Protein AF-A0A9D9M9C5-F1 (afdb_monomer_lite)

Radius of gyration: 15.9 Å; chains: 1; bounding box: 35×31×42 Å

Secondary structure (DSSP, 8-state):
--TTTTS---S-EEEEE-TT--TT-EEEEEETTEEPPEEEEEEE-HHHIIIIIHHHHTTT----SS---EEEEEEEEE-SSSSS-EEEEEE-TT--EEEEEE-SSPPPP-TTS----

Structure (mmCIF, N/CA/C/O backbone):
data_AF-A0A9D9M9C5-F1
#
_entry.id   AF-A0A9D9M9C5-F1
#
loop_
_atom_site.group_PDB
_atom_site.id
_atom_site.type_symbol
_atom_site.label_atom_id
_atom_site.label_alt_id
_atom_site.label_comp_id
_atom_site.label_asym_id
_atom_site.label_entity_id
_atom_site.label_seq_id
_atom_site.pdbx_PDB_ins_code
_atom_site.Cartn_x
_atom_site.Cartn_y
_atom_site.Cartn_z
_atom_site.occupancy
_atom_site.B_iso_or_equiv
_atom_site.auth_seq_id
_atom_site.auth_comp_id
_atom_site.auth_asym_id
_atom_site.auth_atom_id
_atom_site.pdbx_PDB_model_num
ATOM 1 N N . TYR A 1 1 ? 3.179 1.483 -20.824 1.00 68.44 1 TYR A N 1
ATOM 2 C CA . TYR A 1 1 ? 4.377 2.123 -20.245 1.00 68.44 1 TYR A CA 1
ATOM 3 C C . TYR A 1 1 ? 4.127 2.695 -18.852 1.00 68.44 1 TYR A C 1
ATOM 5 O O . TYR A 1 1 ? 4.979 2.501 -17.995 1.00 68.44 1 TYR A O 1
ATOM 13 N N . VAL A 1 2 ? 2.978 3.351 -18.610 1.00 73.25 2 VAL A N 1
ATOM 14 C CA . VAL A 1 2 ? 2.611 3.908 -17.286 1.00 73.25 2 VAL A CA 1
ATOM 15 C C . VAL A 1 2 ? 1.423 3.210 -16.601 1.00 73.25 2 VAL A C 1
ATOM 17 O O . VAL A 1 2 ? 1.003 3.624 -15.533 1.00 73.25 2 VAL A O 1
ATOM 20 N N . HIS A 1 3 ? 0.909 2.124 -17.191 1.00 83.06 3 HIS A N 1
ATOM 21 C CA . HIS A 1 3 ? -0.019 1.172 -16.558 1.00 83.06 3 HIS A CA 1
ATOM 22 C C . HIS A 1 3 ? -1.288 1.782 -15.919 1.00 83.06 3 HIS A C 1
ATOM 24 O O . HIS A 1 3 ? -1.791 1.255 -14.933 1.00 83.06 3 HIS A O 1
ATOM 30 N N . GLY A 1 4 ? -1.829 2.863 -16.497 1.00 84.44 4 GLY A N 1
ATOM 31 C CA . GLY A 1 4 ? -3.063 3.514 -16.038 1.00 84.44 4 GLY A CA 1
ATOM 32 C C . GLY A 1 4 ? -2.856 4.622 -15.001 1.00 84.44 4 GLY A C 1
ATOM 33 O O . GLY A 1 4 ? -3.827 5.262 -14.601 1.00 84.44 4 GLY A O 1
ATOM 34 N N . TYR A 1 5 ? -1.612 4.886 -14.582 1.00 86.25 5 TYR A N 1
ATOM 35 C CA . TYR A 1 5 ? -1.282 5.990 -13.670 1.00 86.25 5 TYR A CA 1
ATOM 36 C C . TYR A 1 5 ? -1.261 7.372 -14.341 1.00 86.25 5 TYR A C 1
ATOM 38 O O . TYR A 1 5 ? -1.045 8.380 -13.675 1.00 86.25 5 TYR A O 1
ATOM 46 N N . ASP A 1 6 ? -1.512 7.429 -15.646 1.00 84.94 6 ASP A N 1
ATOM 47 C CA . ASP A 1 6 ? -1.789 8.647 -16.408 1.00 84.94 6 ASP A CA 1
ATOM 48 C C . ASP A 1 6 ? -3.205 9.199 -16.181 1.00 84.94 6 ASP A C 1
ATOM 50 O O . ASP A 1 6 ? -3.489 10.340 -16.545 1.00 84.94 6 ASP A O 1
ATOM 54 N N . VAL A 1 7 ? -4.091 8.424 -15.547 1.00 88.25 7 VAL A N 1
ATOM 55 C CA . VAL A 1 7 ? -5.469 8.833 -15.266 1.00 88.25 7 VAL A CA 1
ATOM 56 C C . VAL A 1 7 ? -5.596 9.326 -13.826 1.00 88.25 7 VAL A C 1
ATOM 58 O O . VAL A 1 7 ? -5.340 8.593 -12.868 1.00 88.25 7 VAL A O 1
ATOM 61 N N . GLN A 1 8 ? -6.047 10.571 -13.658 1.00 85.75 8 GLN A N 1
ATOM 62 C CA . GLN A 1 8 ? -6.332 11.127 -12.337 1.00 85.75 8 GLN A CA 1
ATOM 63 C C . GLN A 1 8 ? -7.484 10.372 -11.663 1.00 85.75 8 GLN A C 1
ATOM 65 O O . GLN A 1 8 ? -8.538 10.147 -12.257 1.00 85.75 8 GLN A O 1
ATOM 70 N N . ARG A 1 9 ? -7.302 10.039 -10.384 1.00 87.00 9 ARG A N 1
ATOM 71 C CA . ARG A 1 9 ? -8.326 9.410 -9.545 1.00 87.00 9 ARG A CA 1
ATOM 72 C C . ARG A 1 9 ? -8.923 10.397 -8.547 1.00 87.00 9 ARG A C 1
ATOM 74 O O . ARG A 1 9 ? -8.238 11.300 -8.071 1.00 87.00 9 ARG A O 1
ATOM 81 N N . SER A 1 10 ? -10.190 10.183 -8.199 1.00 89.31 10 SER A N 1
ATOM 82 C CA . SER A 1 10 ? -10.957 10.978 -7.224 1.00 89.31 10 SER A CA 1
ATOM 83 C C . SER A 1 10 ? -11.563 10.130 -6.098 1.00 89.31 10 SER A C 1
ATOM 85 O O . SER A 1 10 ? -12.343 10.629 -5.292 1.00 89.31 10 SER A O 1
ATOM 87 N N . ASP A 1 11 ? -11.194 8.850 -6.013 1.00 92.50 11 ASP A N 1
ATOM 88 C CA . ASP A 1 11 ? -11.783 7.859 -5.108 1.00 92.50 11 ASP A CA 1
ATOM 89 C C . ASP A 1 11 ? -11.035 7.707 -3.770 1.00 92.50 11 ASP A C 1
ATOM 91 O O . ASP A 1 11 ? -11.231 6.729 -3.055 1.00 92.50 11 ASP A O 1
ATOM 95 N N . ASN A 1 12 ? -10.188 8.683 -3.416 1.00 92.56 12 ASN A N 1
ATOM 96 C CA . ASN A 1 12 ? -9.459 8.769 -2.142 1.00 92.56 12 ASN A CA 1
ATOM 97 C C . ASN A 1 12 ? -8.653 7.520 -1.759 1.00 92.56 12 ASN A C 1
ATOM 99 O O . ASN A 1 12 ? -8.380 7.305 -0.578 1.00 92.56 12 ASN A O 1
ATOM 103 N N . LYS A 1 13 ? -8.234 6.712 -2.732 1.00 92.75 13 LYS A N 1
ATOM 104 C CA . LYS A 1 13 ? -7.452 5.515 -2.441 1.00 92.75 13 LYS A CA 1
ATOM 105 C C . LYS A 1 13 ? -5.978 5.821 -2.219 1.00 92.75 13 LYS A C 1
ATOM 107 O O . LYS A 1 13 ? -5.402 6.687 -2.877 1.00 92.75 13 LYS A O 1
ATOM 112 N N . LEU A 1 14 ? -5.374 5.068 -1.307 1.00 92.94 14 LEU A N 1
ATOM 113 C CA . LEU A 1 14 ? -3.927 4.953 -1.187 1.00 92.94 14 LEU A CA 1
ATOM 114 C C . LEU A 1 14 ? -3.502 3.613 -1.777 1.00 92.94 14 LEU A C 1
ATOM 116 O O . LEU A 1 14 ? -4.161 2.598 -1.546 1.00 92.94 14 LEU A O 1
ATOM 120 N N . LEU A 1 15 ? -2.390 3.622 -2.500 1.00 94.06 15 LEU A N 1
ATOM 121 C CA . LEU A 1 15 ? -1.703 2.413 -2.924 1.00 94.06 15 LEU A CA 1
ATOM 122 C C . LEU A 1 15 ? -0.519 2.189 -1.985 1.00 94.06 15 LEU A C 1
ATOM 124 O O . LEU A 1 15 ? 0.355 3.046 -1.884 1.00 94.06 15 LEU A O 1
ATOM 128 N N . VAL A 1 16 ? -0.512 1.057 -1.293 1.00 95.31 16 VAL A N 1
ATOM 129 C CA . VAL A 1 16 ? 0.546 0.667 -0.360 1.00 95.31 16 VAL A CA 1
ATOM 130 C C . VAL A 1 16 ? 1.360 -0.445 -1.002 1.00 95.31 16 VAL A C 1
ATOM 132 O O . VAL A 1 16 ? 0.803 -1.481 -1.366 1.00 95.31 16 VAL A O 1
ATOM 135 N N . ASN A 1 17 ? 2.668 -0.229 -1.130 1.00 94.62 17 ASN A N 1
ATOM 136 C CA . ASN A 1 17 ? 3.622 -1.261 -1.519 1.00 94.62 17 ASN A CA 1
ATOM 137 C C . ASN A 1 17 ? 4.225 -1.888 -0.256 1.00 94.62 17 ASN A C 1
ATOM 139 O O . ASN A 1 17 ? 4.835 -1.184 0.546 1.00 94.62 17 ASN A O 1
ATOM 143 N N . VAL A 1 18 ? 4.035 -3.197 -0.074 1.00 95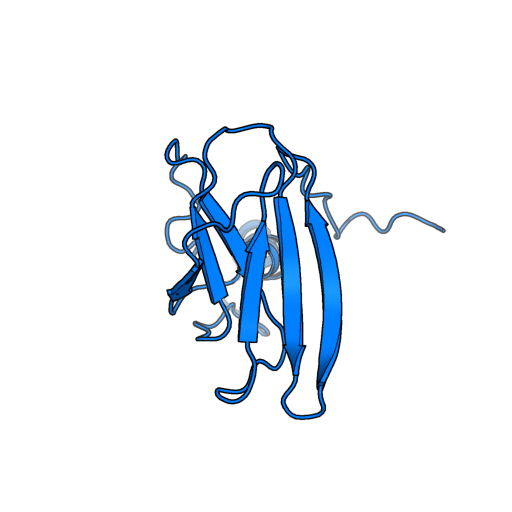.62 18 VAL A N 1
ATOM 144 C CA . VAL A 1 18 ? 4.635 -3.961 1.026 1.00 95.62 18 VAL A CA 1
ATOM 145 C C . VAL A 1 18 ? 5.736 -4.840 0.446 1.00 95.62 18 VAL A C 1
ATOM 147 O O . VAL A 1 18 ? 5.486 -5.956 0.002 1.00 95.62 18 VAL A O 1
ATOM 150 N N . PHE A 1 19 ? 6.961 -4.324 0.406 1.00 90.38 19 PHE A N 1
ATOM 151 C CA . PHE A 1 19 ? 8.089 -5.060 -0.158 1.00 90.38 19 PHE A CA 1
ATOM 152 C C . PHE A 1 19 ? 8.296 -6.405 0.559 1.00 90.38 19 PHE A C 1
ATOM 154 O O . PHE A 1 19 ? 8.216 -6.467 1.784 1.00 90.38 19 PHE A O 1
ATOM 161 N N . ASP A 1 20 ? 8.566 -7.458 -0.218 1.00 91.19 20 ASP A N 1
ATOM 162 C CA . ASP A 1 20 ? 8.753 -8.838 0.263 1.00 91.19 20 ASP A CA 1
ATOM 163 C C . ASP A 1 20 ? 7.547 -9.418 1.033 1.00 91.19 20 ASP A C 1
ATOM 165 O O . ASP A 1 20 ? 7.690 -10.280 1.896 1.00 91.19 20 ASP A O 1
ATOM 169 N N . TYR A 1 21 ? 6.337 -8.933 0.728 1.00 95.50 21 TYR A N 1
ATOM 170 C CA . TYR A 1 21 ? 5.108 -9.460 1.318 1.00 95.50 21 TYR A CA 1
ATOM 171 C C . TYR A 1 21 ? 4.978 -10.977 1.130 1.00 95.50 21 TYR A C 1
ATOM 173 O O . TYR A 1 21 ? 5.108 -11.495 0.018 1.00 95.50 21 TYR A O 1
ATOM 181 N N . ASP A 1 22 ? 4.584 -11.642 2.212 1.00 93.50 22 ASP A N 1
ATOM 182 C CA . ASP A 1 22 ? 4.208 -13.050 2.257 1.00 93.50 22 ASP A CA 1
ATOM 183 C C . ASP A 1 22 ? 2.749 -13.197 2.718 1.00 93.50 22 ASP A C 1
ATOM 185 O O . ASP A 1 22 ? 2.234 -12.375 3.479 1.00 93.50 22 ASP A O 1
ATOM 189 N N . ASP A 1 23 ? 2.073 -14.261 2.281 1.00 94.06 23 ASP A N 1
ATOM 190 C CA . ASP A 1 23 ? 0.650 -14.492 2.566 1.00 94.06 23 ASP A CA 1
ATOM 191 C C . ASP A 1 23 ? 0.337 -14.622 4.070 1.00 94.06 23 ASP A C 1
ATOM 193 O O . ASP A 1 23 ? -0.801 -14.399 4.489 1.00 94.06 23 ASP A O 1
ATOM 197 N N . GLY A 1 24 ? 1.336 -14.943 4.901 1.00 95.19 24 GLY A N 1
ATOM 198 C CA . GLY A 1 24 ? 1.214 -14.955 6.358 1.00 95.19 24 GLY A CA 1
ATOM 199 C C . GLY A 1 24 ? 1.174 -13.565 7.006 1.00 95.19 24 GLY A C 1
ATOM 200 O O . GLY A 1 24 ? 0.945 -13.469 8.213 1.00 95.19 24 GLY A O 1
ATOM 201 N N . TRP A 1 25 ? 1.407 -12.491 6.248 1.00 97.62 25 TRP A N 1
ATOM 202 C CA . TRP A 1 25 ? 1.470 -11.126 6.768 1.00 97.62 25 TRP A CA 1
ATOM 203 C C . TRP A 1 25 ? 0.094 -10.460 6.759 1.00 97.62 25 TRP A C 1
ATOM 205 O O . TRP A 1 25 ? -0.733 -10.671 5.867 1.00 97.62 25 TRP A O 1
ATOM 215 N N . THR A 1 26 ? -0.141 -9.576 7.729 1.00 97.81 26 THR A N 1
ATOM 216 C CA . THR A 1 26 ? -1.390 -8.805 7.819 1.00 97.81 26 THR A CA 1
ATOM 217 C C . THR A 1 26 ? -1.151 -7.332 7.541 1.00 97.81 26 THR A C 1
ATOM 219 O O . THR A 1 26 ? -0.226 -6.750 8.100 1.00 97.81 26 THR A O 1
ATOM 222 N N . VAL A 1 27 ? -2.025 -6.715 6.745 1.00 98.19 27 VAL A N 1
ATOM 223 C CA . VAL A 1 27 ? -1.998 -5.276 6.454 1.00 98.19 27 VAL A CA 1
ATOM 224 C C . VAL A 1 27 ? -3.271 -4.636 6.993 1.00 98.19 27 VAL A C 1
ATOM 226 O O . VAL A 1 27 ? -4.382 -5.043 6.648 1.00 98.19 27 VAL A O 1
ATOM 229 N N . LYS A 1 28 ? -3.115 -3.630 7.850 1.00 98.31 28 LYS A N 1
ATOM 230 C CA . LYS A 1 28 ? -4.212 -2.853 8.433 1.00 98.31 28 LYS A CA 1
ATOM 231 C C . LYS A 1 28 ? -4.001 -1.378 8.149 1.00 98.31 28 LYS A C 1
ATOM 233 O O . LYS A 1 28 ? -2.871 -0.906 8.121 1.00 98.31 28 LYS A O 1
ATOM 238 N N . ALA A 1 29 ? -5.096 -0.649 7.981 1.00 98.25 29 ALA A N 1
ATOM 239 C CA . ALA A 1 29 ? -5.070 0.796 7.832 1.00 98.25 29 ALA A CA 1
ATOM 240 C C . ALA A 1 29 ? -6.127 1.440 8.726 1.00 98.25 29 ALA A C 1
ATOM 242 O O . ALA A 1 29 ? -7.236 0.917 8.861 1.00 98.25 29 ALA A O 1
ATOM 243 N N . VAL A 1 30 ? -5.775 2.567 9.337 1.00 98.12 30 VAL A N 1
ATOM 244 C CA . VAL A 1 30 ? -6.620 3.315 10.266 1.00 98.12 30 VAL A CA 1
ATOM 245 C C . VAL A 1 30 ? -6.609 4.793 9.897 1.00 98.12 30 VAL A C 1
ATOM 247 O O . VAL A 1 30 ? -5.563 5.368 9.612 1.00 98.12 30 VAL A O 1
ATOM 250 N N . GLU A 1 31 ? -7.778 5.419 9.951 1.00 97.62 31 GLU A N 1
ATOM 251 C CA . GLU A 1 31 ? -7.970 6.852 9.743 1.00 97.62 31 GLU A CA 1
ATOM 252 C C . GLU A 1 31 ? -8.864 7.402 10.853 1.00 97.62 31 GLU A C 1
ATOM 254 O O . GLU A 1 31 ? -9.997 6.951 11.036 1.00 97.62 31 GLU A O 1
ATOM 259 N N . GLY A 1 32 ? -8.341 8.341 11.648 1.00 94.44 32 GLY A N 1
ATOM 260 C CA . GLY A 1 32 ? -9.080 8.914 12.780 1.00 94.44 32 GLY A CA 1
ATOM 261 C C . GLY A 1 32 ? -9.615 7.861 13.763 1.00 94.44 32 GLY A C 1
ATOM 262 O O . GLY A 1 32 ? -10.735 7.986 14.247 1.00 94.44 32 GLY A O 1
ATOM 263 N N . GLY A 1 33 ? -8.861 6.779 13.994 1.00 95.19 33 GLY A N 1
ATOM 264 C CA . GLY A 1 33 ? -9.263 5.664 14.863 1.00 95.19 33 GLY A CA 1
ATOM 265 C C . GLY A 1 33 ? -10.233 4.653 14.235 1.00 95.19 33 GLY A C 1
ATOM 266 O O . GLY A 1 33 ? -10.559 3.657 14.872 1.00 95.19 33 GLY A O 1
ATOM 267 N N . THR A 1 34 ? -10.677 4.863 12.992 1.00 96.44 34 THR A N 1
ATOM 268 C CA . THR A 1 34 ? -11.547 3.923 12.266 1.00 96.44 34 THR A CA 1
ATOM 269 C C . THR A 1 34 ? -10.724 3.032 11.341 1.00 96.44 34 THR A C 1
ATOM 271 O O . THR A 1 34 ? -9.909 3.536 10.572 1.00 96.44 34 THR A O 1
ATOM 274 N N . GLN A 1 35 ? -10.951 1.717 11.377 1.00 97.62 35 GLN A N 1
ATOM 275 C CA . GLN A 1 35 ? -10.312 0.784 10.446 1.00 97.62 35 GLN A CA 1
ATOM 276 C C . GLN A 1 35 ? -10.864 0.966 9.025 1.00 97.62 35 GLN A C 1
ATOM 278 O O . GLN A 1 35 ? -12.077 1.038 8.825 1.00 97.62 35 GLN A O 1
ATOM 283 N N . LEU A 1 36 ? -9.970 1.022 8.040 1.00 97.81 36 LEU A N 1
ATOM 284 C CA . LEU A 1 36 ? -10.312 1.190 6.630 1.00 97.81 36 LEU A CA 1
ATOM 285 C C . LEU A 1 36 ? -10.356 -0.154 5.882 1.00 97.81 36 LEU A C 1
ATOM 287 O O . LEU A 1 36 ? -9.642 -1.090 6.255 1.00 97.81 36 LEU A O 1
ATOM 291 N N . PRO A 1 37 ? -11.140 -0.255 4.791 1.00 97.44 37 PRO A N 1
ATOM 292 C CA . PRO A 1 37 ? -11.059 -1.381 3.871 1.00 97.44 37 PRO A CA 1
ATOM 293 C C . PRO A 1 37 ? -9.685 -1.422 3.196 1.00 97.44 37 PRO A C 1
ATOM 295 O O . PRO A 1 37 ? -9.260 -0.440 2.579 1.00 97.44 37 PRO A O 1
ATOM 298 N N . VAL A 1 38 ? -9.026 -2.576 3.288 1.00 98.00 38 VAL A N 1
ATOM 299 C CA . VAL A 1 38 ? -7.757 -2.874 2.619 1.00 98.00 38 VAL A CA 1
ATOM 300 C C . VAL A 1 38 ? -7.990 -4.039 1.668 1.00 98.00 38 VAL A C 1
ATOM 302 O O . VAL A 1 38 ? -8.515 -5.077 2.073 1.00 98.00 38 VAL A O 1
ATOM 305 N N . LYS A 1 39 ? -7.610 -3.874 0.401 1.00 97.56 39 LYS A N 1
ATOM 306 C CA . LYS A 1 39 ? -7.725 -4.911 -0.625 1.00 97.56 39 LYS A CA 1
ATOM 307 C C . LYS A 1 39 ? -6.365 -5.153 -1.263 1.00 97.56 39 LYS A C 1
ATOM 309 O O . LYS A 1 39 ? -5.795 -4.230 -1.836 1.00 97.56 39 LYS A O 1
ATOM 314 N N . ARG A 1 40 ? -5.879 -6.394 -1.219 1.00 96.88 40 ARG A N 1
ATOM 315 C CA . ARG A 1 40 ? -4.715 -6.807 -2.012 1.00 96.88 40 ARG A CA 1
ATOM 316 C C . ARG A 1 40 ? -5.065 -6.767 -3.496 1.00 96.88 40 ARG A C 1
ATOM 318 O O . ARG A 1 40 ? -6.146 -7.219 -3.889 1.00 96.88 40 ARG A O 1
ATOM 325 N N . ILE A 1 41 ? -4.165 -6.221 -4.299 1.00 96.06 41 ILE A N 1
ATOM 326 C CA . ILE A 1 41 ? -4.295 -6.172 -5.750 1.00 96.06 41 ILE A CA 1
ATOM 327 C C . ILE A 1 41 ? -2.983 -6.589 -6.404 1.00 96.06 41 ILE A C 1
ATOM 329 O O . ILE A 1 41 ? -1.907 -6.382 -5.845 1.00 96.06 41 ILE A O 1
ATOM 333 N N . ASP A 1 42 ? -3.089 -7.110 -7.619 1.00 95.19 42 ASP A N 1
ATOM 334 C CA . ASP A 1 42 ? -1.946 -7.165 -8.513 1.00 95.19 42 ASP A CA 1
ATOM 335 C C . ASP A 1 42 ? -1.869 -5.854 -9.297 1.00 95.19 42 ASP A C 1
ATOM 337 O O . ASP A 1 42 ? -2.884 -5.326 -9.762 1.00 95.19 42 ASP A O 1
ATOM 341 N N . GLY A 1 43 ? -0.668 -5.311 -9.448 1.00 94.00 43 GLY A N 1
ATOM 342 C CA . GLY A 1 43 ? -0.477 -4.042 -10.136 1.00 94.00 43 GLY A CA 1
ATO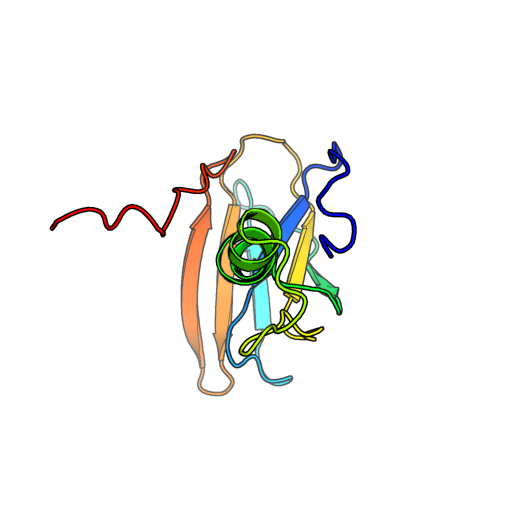M 343 C C . GLY A 1 43 ? 0.986 -3.726 -10.386 1.00 94.00 43 GLY A C 1
ATOM 344 O O . GLY A 1 43 ? 1.854 -4.581 -10.259 1.00 94.00 43 GLY A O 1
ATOM 345 N N . TYR A 1 44 ? 1.259 -2.482 -10.758 1.00 92.94 44 TYR A N 1
ATOM 346 C CA . TYR A 1 44 ? 2.608 -2.000 -11.044 1.00 92.94 44 TYR A CA 1
ATOM 347 C C . TYR A 1 44 ? 2.964 -0.903 -10.050 1.00 92.94 44 TYR A C 1
ATOM 349 O O . TYR A 1 44 ? 2.111 -0.073 -9.750 1.00 92.94 44 TYR A O 1
ATOM 357 N N . ASP A 1 45 ? 4.196 -0.868 -9.551 1.00 90.31 45 ASP A N 1
ATOM 358 C CA . ASP A 1 45 ? 4.618 0.193 -8.636 1.00 90.31 45 ASP A CA 1
ATOM 359 C C . ASP A 1 45 ? 4.786 1.527 -9.400 1.00 90.31 45 ASP A C 1
ATOM 361 O O . ASP A 1 45 ? 5.662 1.628 -10.269 1.00 90.31 45 ASP A O 1
ATOM 365 N N . PRO A 1 46 ? 3.976 2.565 -9.106 1.00 87.19 46 PRO A N 1
ATOM 366 C CA . PRO A 1 46 ? 4.081 3.854 -9.783 1.00 87.19 46 PRO A CA 1
ATOM 367 C C . PRO A 1 46 ? 5.425 4.552 -9.535 1.00 87.19 46 PRO A C 1
ATOM 369 O O . PRO A 1 46 ? 5.917 5.232 -10.437 1.00 87.19 46 PRO A O 1
ATOM 372 N N . LEU A 1 47 ? 6.061 4.367 -8.372 1.00 85.06 47 LEU A N 1
ATOM 373 C CA . LEU A 1 47 ? 7.383 4.938 -8.094 1.00 85.06 47 LEU A CA 1
ATOM 374 C C . LEU A 1 47 ? 8.462 4.285 -8.953 1.00 85.06 47 LEU A C 1
ATOM 376 O O . LEU A 1 47 ? 9.320 4.977 -9.507 1.00 85.06 47 LEU A O 1
ATOM 380 N N . HIS A 1 48 ? 8.381 2.967 -9.130 1.00 85.19 48 HIS A N 1
ATOM 381 C CA . HIS A 1 48 ? 9.283 2.247 -10.020 1.00 85.19 48 HIS A CA 1
ATOM 382 C C . HIS A 1 48 ? 9.106 2.694 -11.481 1.00 85.19 48 HIS A C 1
ATOM 384 O O . HIS A 1 48 ? 10.094 2.926 -12.183 1.00 85.19 48 HIS A O 1
ATOM 390 N N . ILE A 1 49 ? 7.861 2.885 -11.938 1.00 83.94 49 ILE A N 1
ATOM 391 C CA . ILE A 1 49 ? 7.567 3.413 -13.282 1.00 83.94 49 ILE A CA 1
ATOM 392 C C . ILE A 1 49 ? 8.205 4.789 -13.465 1.00 83.94 49 ILE A C 1
ATOM 394 O O . ILE A 1 49 ? 8.913 5.005 -14.452 1.00 83.94 49 ILE A O 1
ATOM 398 N N . ILE A 1 50 ? 7.971 5.711 -12.526 1.00 79.69 50 ILE A N 1
ATOM 399 C CA . ILE A 1 50 ? 8.526 7.066 -12.596 1.00 79.69 50 ILE A CA 1
ATOM 400 C C . ILE A 1 50 ? 10.052 7.001 -12.669 1.00 79.69 50 ILE A C 1
ATOM 402 O O . ILE A 1 50 ? 10.633 7.656 -13.525 1.00 79.69 50 ILE A O 1
ATOM 406 N N . HIS A 1 51 ? 10.708 6.178 -11.852 1.00 75.94 51 HIS A N 1
ATOM 407 C CA . HIS A 1 51 ? 12.168 6.175 -11.785 1.00 75.94 51 HIS A CA 1
ATOM 408 C C . HIS A 1 51 ? 12.847 5.464 -12.967 1.00 75.94 51 HIS A C 1
ATOM 410 O O . HIS A 1 51 ? 13.786 5.993 -13.566 1.00 75.94 51 HIS A O 1
ATOM 416 N N . PHE A 1 52 ? 12.385 4.264 -13.323 1.00 77.00 52 PHE A N 1
ATOM 417 C CA . PHE A 1 52 ? 13.089 3.400 -14.275 1.00 77.00 52 PHE A CA 1
ATOM 418 C C . PHE A 1 52 ? 12.487 3.437 -15.676 1.00 77.00 52 PHE A C 1
ATOM 420 O O . PHE A 1 52 ? 13.224 3.420 -16.665 1.00 77.00 52 PHE A O 1
ATOM 427 N N . ASN A 1 53 ? 11.159 3.533 -15.787 1.00 73.44 53 ASN A N 1
ATOM 428 C CA . A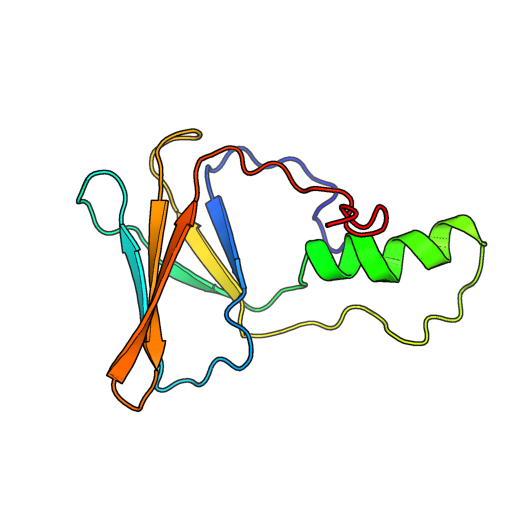SN A 1 53 ? 10.512 3.510 -17.093 1.00 73.44 53 ASN A CA 1
ATOM 429 C C . ASN A 1 53 ? 10.597 4.870 -17.801 1.00 73.44 53 ASN A C 1
ATOM 431 O O . ASN A 1 53 ? 10.910 4.911 -18.993 1.00 73.44 53 ASN A O 1
ATOM 435 N N . THR A 1 54 ? 10.358 5.983 -17.099 1.00 66.50 54 THR A N 1
ATOM 436 C CA . THR A 1 54 ? 10.345 7.313 -17.748 1.00 66.50 54 THR A CA 1
ATOM 437 C C . THR A 1 54 ? 11.734 7.767 -18.204 1.00 66.50 54 THR A C 1
ATOM 439 O O . THR A 1 54 ? 11.862 8.423 -19.238 1.00 66.50 54 THR A O 1
ATOM 442 N N . LYS A 1 55 ? 12.803 7.340 -17.517 1.00 64.12 55 LYS A N 1
ATOM 443 C CA . LYS A 1 55 ? 14.185 7.660 -17.903 1.00 64.12 55 LYS A CA 1
ATOM 444 C C . LYS A 1 55 ? 14.545 7.131 -19.298 1.00 64.12 55 LYS A C 1
ATOM 446 O O . LYS A 1 55 ? 15.259 7.805 -20.036 1.00 64.12 55 LYS A O 1
ATOM 451 N N . GLY A 1 56 ? 14.027 5.958 -19.677 1.00 58.09 56 GLY A N 1
ATOM 452 C CA . GLY A 1 56 ? 14.199 5.392 -21.022 1.00 58.09 56 GLY A CA 1
ATOM 453 C C . GLY A 1 56 ? 13.379 6.108 -22.101 1.00 58.09 56 GLY A C 1
ATOM 454 O O . GLY A 1 56 ? 13.814 6.196 -23.247 1.00 58.09 56 GLY A O 1
ATOM 455 N N . MET A 1 57 ? 12.231 6.695 -21.735 1.00 62.00 57 MET A N 1
ATOM 456 C CA . MET A 1 57 ? 11.416 7.480 -22.671 1.00 62.00 57 MET A CA 1
ATOM 457 C C . MET A 1 57 ? 12.136 8.748 -23.139 1.00 62.00 57 MET A C 1
ATOM 459 O O . MET A 1 57 ? 12.044 9.105 -24.309 1.00 62.00 57 MET A O 1
ATOM 463 N N . ASN A 1 58 ? 12.901 9.395 -22.253 1.00 61.62 58 ASN A N 1
ATOM 464 C CA . ASN A 1 58 ? 13.648 10.615 -22.581 1.00 61.62 58 ASN A CA 1
ATOM 465 C C . ASN A 1 58 ? 14.812 10.387 -23.562 1.00 61.62 58 ASN A C 1
ATOM 467 O O . ASN A 1 58 ? 15.371 11.353 -24.075 1.00 61.62 58 ASN A O 1
ATOM 471 N N . THR A 1 59 ? 15.197 9.135 -23.826 1.00 65.69 59 THR A N 1
ATOM 472 C CA . THR A 1 59 ? 16.331 8.794 -24.700 1.00 65.69 59 THR A CA 1
ATOM 473 C C . THR A 1 59 ? 15.918 8.095 -25.999 1.00 65.69 59 THR A C 1
ATOM 475 O O . THR A 1 59 ? 16.796 7.674 -26.749 1.00 65.69 59 THR A O 1
ATOM 478 N N . ASN A 1 60 ? 14.610 7.962 -26.291 1.00 62.91 60 ASN A N 1
ATOM 479 C CA . ASN A 1 60 ? 14.071 7.140 -27.394 1.00 62.91 60 ASN A CA 1
ATOM 480 C C . ASN A 1 60 ? 14.614 5.693 -27.412 1.00 62.91 60 ASN A C 1
ATOM 482 O O . ASN A 1 60 ? 14.585 5.016 -28.441 1.00 62.91 60 ASN A O 1
ATOM 486 N N . SER A 1 61 ? 15.114 5.206 -26.273 1.00 64.06 61 SER A N 1
ATOM 487 C CA . SER A 1 61 ? 15.662 3.861 -26.144 1.00 64.06 61 SER A CA 1
ATOM 488 C C . SER A 1 61 ? 14.553 2.883 -25.773 1.00 64.06 61 SER A C 1
ATOM 490 O O . SER A 1 61 ? 13.868 3.054 -24.766 1.00 64.06 61 SER A O 1
ATOM 492 N N . THR A 1 62 ? 14.401 1.819 -26.557 1.00 63.06 62 THR A N 1
ATOM 493 C CA . THR A 1 62 ? 13.507 0.692 -26.244 1.00 63.06 62 THR A CA 1
ATOM 494 C C . THR A 1 62 ? 14.162 -0.347 -25.329 1.00 63.06 62 THR A C 1
ATOM 496 O O . THR A 1 62 ? 13.486 -1.250 -24.837 1.00 63.06 62 THR A O 1
ATOM 499 N N . ALA A 1 63 ? 15.471 -0.234 -25.077 1.00 64.25 63 ALA A N 1
ATOM 500 C CA . ALA A 1 63 ? 16.217 -1.156 -24.233 1.00 64.25 63 ALA A CA 1
ATOM 501 C C . ALA A 1 63 ? 16.077 -0.762 -22.757 1.00 64.25 63 ALA A C 1
ATOM 503 O O . ALA A 1 63 ? 16.790 0.109 -22.254 1.00 64.25 63 ALA A O 1
ATOM 504 N N . MET A 1 64 ? 15.152 -1.417 -22.057 1.00 68.19 64 MET A N 1
ATOM 505 C CA . MET A 1 64 ? 15.000 -1.297 -20.607 1.00 68.19 64 MET A CA 1
ATOM 506 C C . MET A 1 64 ? 15.707 -2.466 -19.926 1.00 68.19 64 MET A C 1
ATOM 508 O O . MET A 1 64 ? 15.284 -3.610 -20.061 1.00 68.19 64 MET A O 1
ATOM 512 N N . THR A 1 65 ? 16.772 -2.188 -19.177 1.00 74.19 65 THR A N 1
ATOM 513 C CA . THR A 1 65 ? 17.493 -3.213 -18.401 1.00 74.19 65 THR A CA 1
ATOM 514 C C . THR A 1 65 ? 16.796 -3.558 -17.086 1.00 74.19 65 THR A C 1
ATOM 516 O O . THR A 1 65 ? 17.072 -4.604 -16.508 1.00 74.19 65 THR A O 1
ATOM 519 N N . PHE A 1 66 ? 15.880 -2.700 -16.626 1.00 78.75 66 PHE A N 1
ATOM 520 C CA . PHE A 1 66 ? 15.131 -2.878 -15.384 1.00 78.75 66 PHE A CA 1
ATOM 521 C C . PHE A 1 66 ? 13.669 -2.422 -15.552 1.00 78.75 66 PHE A C 1
ATOM 523 O O . PHE A 1 66 ? 13.288 -1.345 -15.087 1.00 78.75 66 PHE A O 1
ATOM 530 N N . PRO A 1 67 ? 12.852 -3.169 -16.320 1.00 82.69 67 PRO A N 1
ATOM 531 C CA . PRO A 1 67 ? 11.468 -2.791 -16.557 1.00 82.69 67 PRO A CA 1
ATOM 532 C C . PRO A 1 67 ? 10.600 -2.988 -15.317 1.00 82.69 67 PRO A C 1
ATOM 534 O O . PRO A 1 67 ? 10.772 -3.952 -14.577 1.00 82.69 67 PRO A O 1
ATOM 537 N N . THR A 1 68 ? 9.623 -2.098 -15.119 1.00 86.25 68 THR A N 1
ATOM 538 C CA . THR A 1 68 ? 8.597 -2.317 -14.087 1.00 86.25 68 THR A CA 1
ATOM 539 C C . THR A 1 68 ? 7.814 -3.587 -14.399 1.00 86.25 68 THR A C 1
ATOM 541 O O . THR A 1 68 ? 7.239 -3.714 -15.482 1.00 86.25 68 THR A O 1
ATOM 544 N N . LEU A 1 69 ? 7.753 -4.495 -13.429 1.00 89.06 69 LEU A N 1
ATOM 545 C CA . LEU A 1 69 ? 6.984 -5.729 -13.519 1.00 89.06 69 LEU A CA 1
ATOM 546 C C . LEU A 1 69 ? 5.715 -5.649 -12.672 1.00 89.06 69 LEU A C 1
ATOM 548 O O . LEU A 1 69 ? 5.609 -4.853 -11.738 1.00 89.06 69 LEU A O 1
ATOM 552 N N . MET A 1 70 ? 4.744 -6.481 -13.038 1.00 92.44 70 MET A N 1
ATOM 553 C CA . MET A 1 70 ? 3.533 -6.672 -12.254 1.00 92.44 70 MET A CA 1
ATOM 554 C C . MET A 1 70 ? 3.895 -7.389 -10.952 1.00 92.44 70 MET A C 1
ATOM 556 O O . MET A 1 70 ? 4.660 -8.352 -10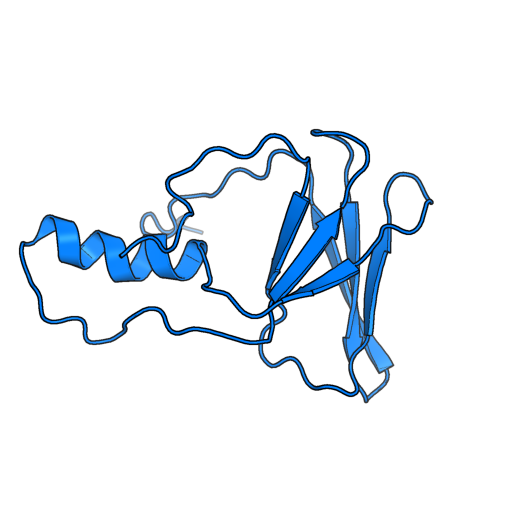.964 1.00 92.44 70 MET A O 1
ATOM 560 N N . THR A 1 71 ? 3.346 -6.917 -9.843 1.00 92.75 71 THR A N 1
ATOM 561 C CA . THR A 1 71 ? 3.592 -7.437 -8.502 1.00 92.75 71 THR A CA 1
ATOM 562 C C . THR A 1 71 ? 2.279 -7.670 -7.762 1.00 92.75 71 THR A C 1
ATOM 564 O O . THR A 1 71 ? 1.317 -6.925 -7.949 1.00 92.75 71 THR A O 1
ATOM 567 N N . SER A 1 72 ? 2.260 -8.689 -6.901 1.00 93.62 72 SER A N 1
ATOM 568 C CA . SER A 1 72 ? 1.129 -9.033 -6.036 1.00 93.62 72 SER A CA 1
ATOM 569 C C . SER A 1 72 ? 1.229 -8.460 -4.623 1.00 93.62 72 SER A C 1
ATOM 571 O O . SER A 1 72 ? 0.407 -8.793 -3.773 1.00 93.62 72 SER A O 1
ATOM 573 N N . HIS A 1 73 ? 2.260 -7.668 -4.323 1.00 95.19 73 HIS A N 1
ATOM 574 C CA . HIS A 1 73 ? 2.491 -7.113 -2.985 1.00 95.19 73 HIS A CA 1
ATOM 575 C C . HIS A 1 73 ? 1.977 -5.671 -2.824 1.00 95.19 73 HIS A C 1
ATOM 577 O O . HIS A 1 73 ? 2.528 -4.867 -2.070 1.00 95.19 73 HIS A O 1
ATOM 583 N N . LEU A 1 74 ? 0.903 -5.341 -3.549 1.00 96.94 74 LEU A N 1
ATOM 584 C 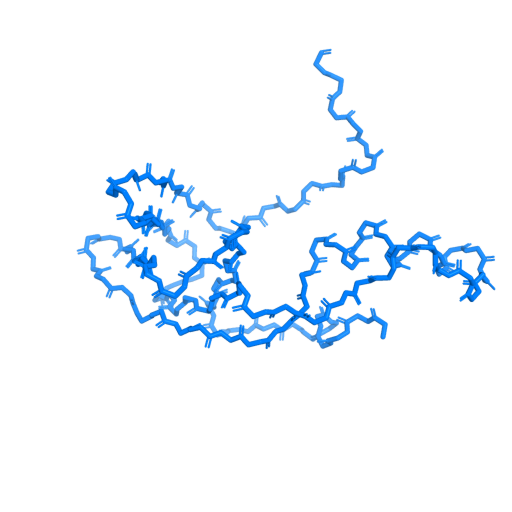CA . LEU A 1 74 ? 0.235 -4.044 -3.499 1.00 96.94 74 LEU A CA 1
ATOM 585 C C . LEU A 1 74 ? -1.123 -4.140 -2.804 1.00 96.94 74 LEU A C 1
ATOM 587 O O . LEU A 1 74 ? -1.857 -5.122 -2.940 1.00 96.94 74 LEU A O 1
ATOM 591 N N . PHE A 1 75 ? -1.484 -3.076 -2.091 1.00 97.75 75 PHE A N 1
ATOM 592 C CA . PHE A 1 75 ? -2.737 -2.983 -1.352 1.00 97.75 75 PHE A CA 1
ATOM 593 C C . PHE A 1 75 ? -3.415 -1.639 -1.610 1.00 97.75 75 PHE A C 1
ATOM 595 O O . PHE A 1 75 ? -2.822 -0.581 -1.407 1.00 97.75 75 PHE A O 1
ATOM 602 N N . GLU A 1 76 ? -4.678 -1.672 -2.031 1.00 96.75 76 GLU A N 1
ATOM 603 C CA . GLU A 1 76 ? -5.537 -0.491 -2.082 1.00 96.75 76 GLU A CA 1
ATOM 604 C C . GLU A 1 76 ? -6.207 -0.277 -0.720 1.00 96.75 76 GLU A C 1
ATOM 606 O O . GLU A 1 76 ? -6.941 -1.139 -0.228 1.00 96.75 76 GLU A O 1
ATOM 611 N N . VAL A 1 77 ? -6.004 0.906 -0.142 1.00 97.25 77 VAL A N 1
ATOM 612 C CA . VAL A 1 77 ? -6.681 1.367 1.074 1.00 97.25 77 VAL A CA 1
ATOM 613 C C . VAL A 1 77 ? -7.711 2.423 0.695 1.00 97.25 77 VAL A C 1
ATOM 615 O O . VAL A 1 77 ? -7.366 3.434 0.085 1.00 97.25 77 VAL A O 1
ATOM 618 N N . SER A 1 78 ? -8.975 2.210 1.065 1.00 96.00 78 SER A N 1
ATOM 619 C CA . SER A 1 78 ? -10.064 3.157 0.772 1.00 96.00 78 SER A CA 1
ATOM 620 C C . SER A 1 78 ? -10.276 4.118 1.939 1.00 96.00 78 SER A C 1
ATOM 622 O O . SER A 1 78 ? -10.931 3.766 2.919 1.00 96.00 78 SER A O 1
ATOM 624 N N . ALA A 1 79 ? -9.708 5.319 1.846 1.00 95.31 79 ALA A N 1
ATOM 625 C CA . ALA A 1 79 ? -9.832 6.348 2.876 1.00 95.31 79 ALA A CA 1
ATOM 626 C C . ALA A 1 79 ? -11.112 7.181 2.719 1.00 95.31 79 ALA A C 1
ATOM 628 O O . ALA A 1 79 ? -11.673 7.294 1.627 1.00 95.31 79 ALA A O 1
ATOM 629 N N . ARG A 1 80 ? -11.578 7.795 3.812 1.00 93.25 80 ARG A N 1
ATOM 630 C CA . ARG A 1 80 ? -12.842 8.546 3.826 1.00 93.25 80 ARG A CA 1
ATOM 631 C C . ARG A 1 80 ? -12.697 9.938 3.233 1.00 93.25 80 ARG A C 1
ATOM 633 O O . ARG A 1 80 ? -13.645 10.436 2.633 1.00 93.25 80 ARG A O 1
ATOM 640 N N . THR A 1 81 ? -11.541 10.577 3.405 1.00 92.19 81 THR A N 1
ATOM 641 C CA . THR A 1 81 ? -11.291 11.923 2.861 1.00 92.19 81 THR A CA 1
ATOM 642 C C . THR A 1 81 ? -10.013 11.960 2.032 1.00 92.19 81 THR A C 1
ATOM 644 O O . THR A 1 81 ? -9.253 10.996 2.009 1.00 92.19 81 THR A O 1
ATOM 647 N N . ALA A 1 82 ? -9.777 13.062 1.320 1.00 91.12 82 ALA A N 1
ATOM 648 C CA . ALA A 1 82 ? -8.580 13.242 0.502 1.00 91.12 82 ALA A CA 1
ATOM 649 C C . ALA A 1 82 ? -7.325 13.611 1.318 1.00 91.12 82 ALA A C 1
ATOM 651 O O . ALA A 1 82 ? -6.212 13.449 0.820 1.00 91.12 82 ALA A O 1
ATOM 652 N N . THR A 1 83 ? -7.494 14.121 2.543 1.00 93.38 83 THR A N 1
ATOM 653 C CA . THR A 1 83 ? -6.436 14.819 3.299 1.00 93.38 83 THR A CA 1
ATOM 654 C C . THR A 1 83 ? -6.188 14.265 4.696 1.00 93.38 83 THR A C 1
ATOM 656 O O . THR A 1 83 ? -5.134 14.534 5.271 1.00 93.38 83 THR A O 1
ATOM 659 N N . SER A 1 84 ? -7.118 13.491 5.262 1.00 94.25 84 SER A N 1
ATOM 660 C CA . SER A 1 84 ? -6.913 12.896 6.584 1.00 94.25 84 SER A CA 1
ATOM 661 C C . SER A 1 84 ? -5.707 11.949 6.587 1.00 94.25 84 SER A C 1
ATOM 663 O O . SER A 1 84 ? -5.507 11.202 5.620 1.00 94.25 84 SER A O 1
ATOM 665 N N . PRO A 1 85 ? -4.900 11.965 7.666 1.00 96.06 85 PRO A N 1
ATOM 666 C CA . PRO A 1 85 ? -3.801 11.027 7.817 1.00 96.06 85 PRO A CA 1
ATOM 667 C C . PRO A 1 85 ? -4.309 9.590 7.893 1.00 96.06 85 PRO A C 1
ATOM 669 O O . PRO A 1 85 ? -5.300 9.308 8.573 1.00 96.06 85 PRO A O 1
ATOM 672 N N . VAL A 1 86 ? -3.591 8.686 7.234 1.00 97.50 86 VAL A N 1
ATOM 673 C CA . VAL A 1 86 ? -3.848 7.245 7.292 1.00 97.50 86 VAL A CA 1
ATOM 674 C C . VAL A 1 86 ? -2.626 6.564 7.886 1.00 97.50 86 VAL A C 1
ATOM 676 O O . VAL A 1 86 ? -1.528 6.687 7.347 1.00 97.50 86 VAL A O 1
ATOM 679 N N . THR A 1 87 ? -2.814 5.839 8.983 1.00 98.06 87 THR A N 1
ATOM 680 C CA . THR A 1 87 ? -1.779 4.990 9.575 1.00 98.06 87 THR A CA 1
ATOM 681 C C . THR A 1 87 ? -1.934 3.579 9.037 1.00 98.06 87 THR A C 1
ATOM 683 O O . THR A 1 87 ? -2.983 2.960 9.210 1.00 98.06 87 THR A O 1
ATOM 686 N N . VAL A 1 88 ? -0.893 3.073 8.389 1.00 98.00 88 VAL A N 1
ATOM 687 C CA . VAL A 1 88 ? -0.799 1.701 7.901 1.00 98.00 88 VAL A CA 1
ATOM 688 C C . VAL A 1 88 ? 0.095 0.912 8.848 1.00 98.00 88 VAL A C 1
ATOM 690 O O . VAL A 1 88 ? 1.162 1.375 9.247 1.00 98.00 88 VAL A O 1
ATOM 693 N N . THR A 1 89 ? -0.348 -0.284 9.210 1.00 98.38 89 THR A N 1
ATOM 694 C CA . THR A 1 89 ? 0.406 -1.241 10.016 1.00 98.38 89 THR A CA 1
ATOM 695 C C . THR A 1 89 ? 0.490 -2.552 9.259 1.00 98.38 89 THR A C 1
ATOM 697 O O . THR A 1 89 ? -0.536 -3.151 8.928 1.00 98.38 89 THR A O 1
ATOM 700 N N . VAL A 1 90 ? 1.713 -2.997 9.007 1.00 98.31 90 VAL A N 1
ATOM 701 C CA . VAL A 1 90 ? 2.015 -4.315 8.458 1.00 98.31 90 VAL A CA 1
ATOM 702 C C . VAL A 1 90 ? 2.606 -5.163 9.571 1.00 98.31 90 VAL A C 1
ATOM 704 O O . VAL A 1 90 ? 3.523 -4.718 10.256 1.00 98.31 90 VAL A O 1
ATOM 707 N N . THR A 1 91 ? 2.094 -6.375 9.743 1.00 98.25 91 THR A N 1
ATOM 708 C CA . THR A 1 91 ? 2.634 -7.351 10.694 1.00 98.25 91 THR A CA 1
ATOM 709 C C . THR A 1 91 ? 3.148 -8.558 9.928 1.00 98.25 91 THR A C 1
ATOM 711 O O . THR A 1 91 ? 2.368 -9.161 9.188 1.00 98.25 91 THR A O 1
ATOM 714 N N . ASP A 1 92 ? 4.425 -8.897 10.106 1.00 97.25 92 ASP A N 1
ATOM 715 C CA . ASP A 1 92 ? 5.028 -10.090 9.506 1.00 97.25 92 ASP A CA 1
ATOM 716 C C . ASP A 1 92 ? 4.602 -11.383 10.228 1.00 97.25 92 ASP A C 1
ATOM 718 O O . ASP A 1 92 ? 3.995 -11.362 11.305 1.00 97.25 92 ASP A O 1
ATOM 722 N N . SER A 1 93 ? 4.942 -12.532 9.645 1.00 96.25 93 SER A N 1
ATOM 723 C CA . SER A 1 93 ? 4.644 -13.854 10.217 1.00 96.25 93 SER A CA 1
ATOM 724 C C . SER A 1 93 ? 5.372 -14.145 11.540 1.00 96.25 93 SER A C 1
ATOM 726 O O . SER A 1 93 ? 4.984 -15.057 12.269 1.00 96.25 93 SER A O 1
ATOM 728 N N . PHE A 1 94 ? 6.391 -13.354 11.887 1.00 96.19 94 PHE A N 1
ATOM 729 C CA . PHE A 1 94 ? 7.115 -13.413 13.159 1.00 96.19 94 PHE A CA 1
ATOM 730 C C . PHE A 1 94 ? 6.554 -12.431 14.205 1.00 96.19 94 PHE A C 1
ATOM 732 O O . PHE A 1 94 ? 7.075 -12.359 15.319 1.00 96.19 94 PHE A O 1
ATOM 739 N N . GLY A 1 95 ? 5.501 -11.677 13.870 1.00 96.50 95 GLY A N 1
ATOM 740 C CA . GLY A 1 95 ? 4.865 -10.693 14.743 1.00 96.50 95 GLY A CA 1
ATOM 741 C C . GLY A 1 95 ? 5.546 -9.320 14.778 1.00 96.50 95 GLY A C 1
ATOM 742 O O . GLY A 1 95 ? 5.155 -8.477 15.590 1.00 96.50 95 GLY A O 1
ATOM 743 N N . ARG A 1 96 ? 6.545 -9.059 13.925 1.00 97.62 96 ARG A N 1
ATOM 744 C CA . ARG A 1 96 ? 7.166 -7.731 13.807 1.00 97.62 96 ARG A CA 1
ATOM 745 C C . ARG A 1 96 ? 6.202 -6.778 13.125 1.00 97.62 96 ARG A C 1
ATOM 747 O O . ARG A 1 96 ? 5.551 -7.144 12.152 1.00 97.62 96 ARG A O 1
ATOM 754 N N . GLN A 1 97 ? 6.136 -5.550 13.629 1.00 97.75 97 GLN A N 1
ATOM 755 C CA . GLN A 1 97 ? 5.243 -4.522 13.109 1.00 97.75 97 GLN A CA 1
ATOM 756 C C . GLN A 1 97 ? 6.026 -3.402 12.436 1.00 97.75 97 GLN A C 1
ATOM 758 O O . GLN A 1 97 ? 6.961 -2.848 13.014 1.00 97.75 97 GLN A O 1
ATOM 763 N N . TYR A 1 98 ? 5.573 -3.039 11.244 1.00 97.44 98 TYR A N 1
ATOM 764 C CA . TYR A 1 98 ? 6.036 -1.898 10.471 1.00 97.44 98 TYR A CA 1
ATOM 765 C C . TYR A 1 98 ? 4.880 -0.912 10.383 1.00 97.44 98 TYR A C 1
ATOM 767 O O . TYR A 1 98 ? 3.790 -1.266 9.929 1.00 97.44 98 TYR A O 1
ATOM 775 N N . VAL A 1 99 ? 5.092 0.305 10.876 1.00 97.25 99 VAL A N 1
ATOM 776 C CA . VAL A 1 99 ? 4.037 1.314 10.990 1.00 97.25 99 VAL A CA 1
ATOM 777 C C . VAL A 1 99 ? 4.468 2.577 10.272 1.00 97.25 99 VAL A C 1
ATOM 779 O O . VAL A 1 99 ? 5.518 3.138 10.577 1.00 97.25 99 VAL A O 1
ATOM 782 N N . GLU A 1 100 ? 3.622 3.051 9.366 1.00 95.31 100 GLU A N 1
ATOM 783 C CA . GLU A 1 100 ? 3.818 4.311 8.658 1.00 95.31 100 GLU A CA 1
ATOM 784 C C . GLU A 1 100 ? 2.530 5.132 8.700 1.00 95.31 100 GLU A C 1
ATOM 786 O O . GLU A 1 100 ? 1.432 4.601 8.546 1.00 95.31 100 GLU A O 1
ATOM 791 N N . THR A 1 101 ? 2.650 6.441 8.925 1.00 95.62 101 THR A N 1
ATOM 792 C CA . THR A 1 101 ? 1.515 7.366 8.831 1.00 95.62 101 THR A CA 1
ATOM 793 C C . THR A 1 101 ? 1.700 8.279 7.635 1.00 95.62 101 THR A C 1
ATOM 795 O O . THR A 1 101 ? 2.620 9.092 7.598 1.00 95.62 101 THR A O 1
ATOM 798 N N . VAL A 1 102 ? 0.786 8.170 6.677 1.00 92.50 102 VAL A N 1
ATOM 799 C CA . VAL A 1 102 ? 0.799 8.950 5.444 1.00 92.50 102 VAL A CA 1
ATOM 800 C C . VAL A 1 102 ? -0.029 10.215 5.643 1.00 92.50 102 VAL A C 1
ATOM 802 O O . VAL A 1 102 ? -1.246 10.150 5.835 1.00 92.50 102 VAL A O 1
ATOM 805 N N . ILE A 1 103 ? 0.626 11.376 5.565 1.00 91.00 103 ILE A N 1
ATOM 806 C CA . ILE A 1 103 ? -0.037 12.685 5.494 1.00 91.00 103 ILE A CA 1
ATOM 807 C C . ILE A 1 103 ? -0.364 12.976 4.030 1.00 91.00 103 ILE A C 1
ATOM 809 O O . ILE A 1 103 ? 0.496 12.848 3.158 1.00 91.00 103 ILE A O 1
ATOM 813 N N . ARG A 1 104 ? -1.617 13.350 3.747 1.00 89.56 104 ARG A N 1
ATOM 814 C CA . ARG A 1 104 ? -2.135 13.431 2.378 1.00 89.56 104 ARG A CA 1
ATOM 815 C C . ARG A 1 104 ? -2.441 14.869 1.934 1.00 89.56 104 ARG A C 1
ATOM 817 O O . ARG A 1 104 ? -2.944 15.650 2.739 1.00 89.56 104 ARG A O 1
ATOM 824 N N . PRO A 1 105 ? -2.212 15.208 0.649 1.00 84.62 105 PRO A N 1
ATOM 825 C CA . PRO A 1 105 ? -1.612 14.359 -0.383 1.00 84.62 105 PRO A CA 1
ATOM 826 C C . PRO A 1 105 ? -0.108 14.151 -0.147 1.00 84.62 105 PRO A C 1
ATOM 828 O O . PRO A 1 105 ? 0.612 15.094 0.181 1.00 84.62 105 PRO A O 1
ATOM 831 N N . LEU A 1 106 ? 0.362 12.914 -0.332 1.00 79.38 106 LEU A N 1
ATOM 832 C CA . LEU A 1 106 ? 1.784 12.601 -0.251 1.00 79.38 106 LEU A CA 1
ATOM 833 C C . LEU A 1 106 ? 2.484 13.243 -1.450 1.00 79.38 106 LEU A C 1
ATOM 835 O O . LEU A 1 106 ? 2.167 12.935 -2.601 1.00 79.38 106 LEU A O 1
ATOM 839 N N . LYS A 1 107 ? 3.428 14.149 -1.189 1.00 75.75 107 LYS A N 1
ATOM 840 C CA . LYS A 1 107 ? 4.288 14.680 -2.245 1.00 75.75 107 LYS A CA 1
ATOM 841 C C . LYS A 1 107 ? 5.313 13.614 -2.606 1.00 75.75 107 LYS A C 1
ATOM 843 O O . LYS A 1 107 ? 6.132 13.241 -1.773 1.00 75.75 107 LYS A O 1
ATOM 848 N N . LEU A 1 108 ? 5.263 13.141 -3.846 1.00 68.25 108 LEU A N 1
ATOM 849 C CA . LEU A 1 108 ? 6.325 12.313 -4.400 1.00 68.25 108 LEU A CA 1
ATOM 850 C C . LEU A 1 108 ? 7.505 13.232 -4.715 1.00 68.25 108 LEU A C 1
ATOM 852 O O . LEU A 1 108 ? 7.372 14.166 -5.507 1.00 68.25 108 LEU A O 1
ATOM 856 N N . TYR A 1 109 ? 8.633 13.006 -4.053 1.00 59.12 109 TYR A N 1
ATOM 857 C CA . TYR A 1 109 ? 9.871 13.700 -4.380 1.00 59.12 109 TYR A CA 1
ATOM 858 C C . TYR A 1 109 ? 10.529 13.010 -5.572 1.00 59.12 109 TYR A C 1
ATOM 860 O O . TYR A 1 109 ? 10.505 11.783 -5.683 1.00 59.12 109 TYR A O 1
ATOM 868 N N . ASP A 1 110 ? 11.119 13.801 -6.464 1.00 55.97 110 ASP A N 1
ATOM 869 C CA . ASP A 1 110 ? 11.965 13.269 -7.522 1.00 55.97 110 ASP A CA 1
ATOM 870 C C . ASP A 1 110 ? 13.216 12.647 -6.891 1.00 55.97 110 ASP A C 1
ATOM 872 O O . ASP A 1 110 ? 14.162 13.343 -6.531 1.00 55.97 110 ASP A O 1
ATOM 876 N N . MET A 1 111 ? 13.212 11.322 -6.747 1.00 53.59 111 MET A N 1
ATOM 877 C CA . MET A 1 111 ? 14.337 10.575 -6.183 1.00 53.59 111 MET A CA 1
ATOM 878 C C . MET A 1 111 ? 15.573 10.559 -7.101 1.00 53.59 111 MET A C 1
ATOM 880 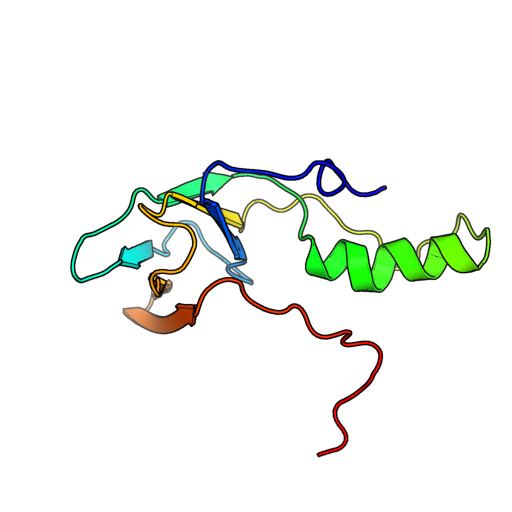O O . MET A 1 111 ? 16.607 10.028 -6.705 1.00 53.59 111 MET A O 1
ATOM 884 N N . SER A 1 112 ? 15.495 11.106 -8.325 1.00 50.50 112 SER A N 1
ATOM 885 C CA . SER A 1 112 ? 16.680 11.341 -9.166 1.00 50.50 112 SER A CA 1
ATOM 886 C C . SER A 1 112 ? 17.490 12.558 -8.710 1.00 50.50 112 SER A C 1
ATOM 888 O O . SER A 1 112 ? 18.680 12.655 -9.010 1.00 50.50 112 SER A O 1
ATOM 890 N N . ILE A 1 113 ? 16.872 13.441 -7.921 1.00 46.66 113 ILE A N 1
ATOM 891 C CA . ILE A 1 113 ? 17.546 14.502 -7.187 1.00 46.66 113 ILE A CA 1
ATOM 892 C C . ILE A 1 113 ? 17.805 13.933 -5.794 1.00 46.66 113 ILE A C 1
ATOM 894 O O . ILE A 1 113 ? 16.947 13.992 -4.914 1.00 46.66 113 ILE A O 1
ATOM 898 N N . SER A 1 114 ? 18.972 13.319 -5.588 1.00 43.72 114 SER A N 1
ATOM 899 C CA . SER A 1 114 ? 19.377 12.921 -4.241 1.00 43.72 114 SER A CA 1
ATOM 900 C C . SER A 1 114 ? 19.307 14.154 -3.342 1.00 43.72 114 SER A C 1
ATOM 902 O O . SER A 1 114 ? 20.004 15.142 -3.586 1.00 43.72 114 SER A O 1
ATOM 904 N N . SER A 1 115 ? 18.469 14.104 -2.306 1.00 44.47 115 SER A N 1
ATOM 905 C CA . SER A 1 115 ? 18.617 14.996 -1.164 1.00 44.47 115 SER A CA 1
ATOM 906 C C . SER A 1 115 ? 20.020 14.750 -0.631 1.00 44.47 115 SER A C 1
ATOM 908 O O . SER A 1 115 ? 20.270 13.705 -0.033 1.00 44.47 115 SER A O 1
ATOM 910 N N . ASN A 1 116 ? 20.940 15.666 -0.929 1.00 38.31 116 ASN A N 1
ATOM 911 C CA . ASN A 1 116 ? 22.247 15.696 -0.297 1.00 38.31 116 ASN A CA 1
ATOM 912 C C . ASN A 1 116 ? 21.983 15.815 1.208 1.00 38.31 116 ASN A C 1
ATOM 914 O O . ASN A 1 116 ? 21.547 16.870 1.672 1.00 38.31 116 ASN A O 1
ATOM 918 N N . TYR A 1 117 ? 22.139 14.703 1.922 1.00 36.59 117 TYR A N 1
ATOM 919 C CA . TYR A 1 117 ? 22.414 14.733 3.351 1.00 36.59 117 TYR A CA 1
ATOM 920 C C . TYR A 1 117 ? 23.861 15.178 3.549 1.00 36.59 117 TYR A C 1
ATOM 922 O O . TYR A 1 117 ? 24.719 14.728 2.753 1.00 36.59 117 TYR A O 1
#

pLDDT: mean 85.52, std 15.3, range [36.59, 98.38]

Foldseek 3Di:
DQFCPVDDDDQLKDKDADPPDDPLKDKWKDFPNDTWDKDFDWGWDNVCCVQQVVVCVVVVHPDRPDDTDIDRRMMITGDPDQFTKMWMWMADNVRDIDIDIDGPPHDDDPVVPPPDD

Sequence (117 aa):
YVHGYDVQRSDNKLLVNVFDYDDGWTVKAVEGGTQLPVKRIDGYDPLHIIHFNTKGMNTNSTAMTFPTLMTSHLFEVSARTATSPVTVTVTDSFGRQYVETVIRPLKLYDMSISSNY